Protein AF-A0A529ZC10-F1 (afdb_monomer)

Sequence (78 aa):
ILRDVFTMGARPVAAMNALRFGAPDHPKTRHLVAGVVSGVGGYGNSFGVPTVGGEVNFDARYNGNILVNAFAAGLAKT

Mean predicted aligned error: 2.68 Å

Foldseek 3Di:
DCVVCVVVVFAWAEKEKEKEFEAPPQPCGVVVVVVLVCVCCVVCVVVVHYHPYYDYDYYNVCSPPIDIDMDIDTHHDD

Solvent-accessible surface area (backbone atoms only — not comparable to full-atom values): 4390 Å² total; per-residue (Å²): 90,68,63,61,37,40,74,72,65,15,52,67,66,34,28,33,34,48,37,38,36,15,31,82,83,44,88,61,32,61,58,50,52,52,51,49,54,51,49,54,49,53,51,27,63,73,73,70,31,52,71,78,49,68,50,77,48,69,39,64,89,20,62,87,56,63,45,83,45,74,47,60,45,50,57,59,86,132

Secondary structure (DSSP, 8-state):
-HHHHHHTTPEEEEEEEEEEE--TTSTTHHHHHHHHHHHHHHHHHHHT--EEEEEEEE-GGGSS--EEEEEEEEE---

Structure (mmCIF, N/CA/C/O backbone):
data_AF-A0A529ZC10-F1
#
_entry.id   AF-A0A529ZC10-F1
#
loop_
_atom_site.group_PDB
_atom_site.id
_atom_site.type_symbol
_atom_site.label_atom_id
_atom_site.label_alt_id
_atom_site.label_comp_id
_atom_site.label_asym_id
_atom_site.label_entity_id
_atom_site.label_seq_id
_atom_site.pdbx_PDB_ins_code
_atom_site.Cartn_x
_atom_site.Cartn_y
_atom_site.Cartn_z
_atom_site.occupancy
_atom_site.B_iso_or_equiv
_atom_site.auth_seq_id
_atom_site.auth_comp_id
_atom_site.auth_asym_id
_atom_site.auth_atom_id
_atom_site.pdbx_PDB_model_num
ATOM 1 N N . ILE A 1 1 ? 0.297 7.554 7.877 1.00 91.38 1 ILE A N 1
ATOM 2 C CA . ILE A 1 1 ? -1.064 6.969 7.858 1.00 91.38 1 ILE A CA 1
ATOM 3 C C . ILE A 1 1 ? -1.481 6.282 9.159 1.00 91.38 1 ILE A C 1
ATOM 5 O O . ILE A 1 1 ? -2.420 6.774 9.764 1.00 91.38 1 ILE A O 1
ATOM 9 N N . LEU A 1 2 ? -0.826 5.215 9.660 1.00 92.44 2 LEU A N 1
ATOM 10 C CA . LEU A 1 2 ? -1.283 4.566 10.912 1.00 92.44 2 LEU A CA 1
ATOM 11 C C . LEU A 1 2 ? -1.115 5.486 12.124 1.00 92.44 2 LEU A C 1
ATOM 13 O O . LEU A 1 2 ? -2.007 5.560 12.964 1.00 92.44 2 LEU A O 1
ATOM 17 N N . ARG A 1 3 ? 0.002 6.226 12.179 1.00 95.75 3 ARG A N 1
ATOM 18 C CA . ARG A 1 3 ? 0.207 7.274 13.186 1.00 95.75 3 ARG A CA 1
ATOM 19 C C . ARG A 1 3 ? -0.862 8.352 13.093 1.00 95.75 3 ARG A C 1
ATOM 21 O O . ARG A 1 3 ? -1.426 8.685 14.118 1.00 95.75 3 ARG A O 1
ATOM 28 N N . ASP A 1 4 ? -1.172 8.817 11.888 1.00 96.25 4 ASP A N 1
ATOM 29 C CA . ASP A 1 4 ? -2.153 9.873 11.634 1.00 96.25 4 ASP A CA 1
ATOM 30 C C . ASP A 1 4 ? -3.523 9.487 12.222 1.00 96.25 4 ASP A C 1
ATOM 32 O O . ASP A 1 4 ? -4.122 10.274 12.94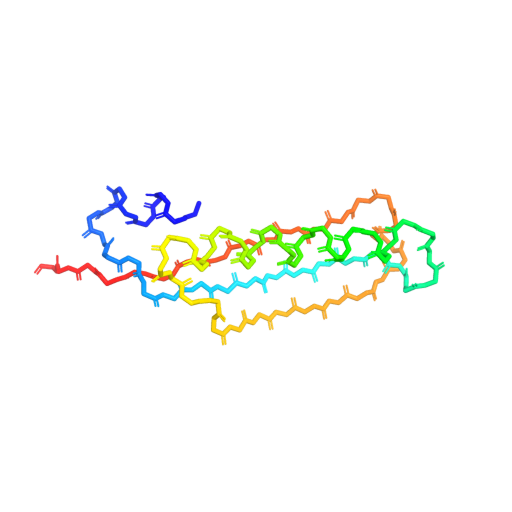2 1.00 96.25 4 ASP A O 1
ATOM 36 N N . VAL A 1 5 ? -3.973 8.241 12.016 1.00 93.88 5 VAL A N 1
ATOM 37 C CA . VAL A 1 5 ? -5.213 7.707 12.614 1.00 93.88 5 VAL A CA 1
ATOM 38 C C . VAL A 1 5 ? -5.109 7.603 14.139 1.00 93.88 5 VAL A C 1
ATOM 40 O O . VAL A 1 5 ? -6.005 8.050 14.853 1.00 93.88 5 VAL A O 1
ATOM 43 N N . PHE A 1 6 ? -4.010 7.042 14.647 1.00 90.62 6 PHE A N 1
ATOM 44 C CA . PHE A 1 6 ? -3.780 6.882 16.084 1.00 90.62 6 PHE A CA 1
ATOM 45 C C . PHE A 1 6 ? -3.769 8.224 16.833 1.00 90.62 6 PHE A C 1
ATOM 47 O O . PHE A 1 6 ? -4.382 8.350 17.891 1.00 90.62 6 PHE A O 1
ATOM 54 N N . THR A 1 7 ? -3.127 9.251 16.272 1.00 94.69 7 THR A N 1
ATOM 55 C CA . THR A 1 7 ? -3.039 10.585 16.881 1.00 94.69 7 THR A CA 1
ATOM 56 C C . THR A 1 7 ? -4.373 11.324 16.911 1.00 94.69 7 THR A C 1
ATOM 58 O O . THR A 1 7 ? -4.530 12.239 17.710 1.00 94.69 7 THR A O 1
ATOM 61 N N . MET A 1 8 ? -5.351 10.905 16.103 1.00 95.12 8 MET A N 1
ATOM 62 C CA . MET A 1 8 ? -6.730 11.405 16.171 1.00 95.12 8 MET A CA 1
ATOM 63 C C . MET A 1 8 ? -7.548 10.751 17.301 1.00 95.12 8 MET A C 1
ATOM 65 O O . MET A 1 8 ? -8.745 10.997 17.407 1.00 95.12 8 MET A O 1
ATOM 69 N N . GLY A 1 9 ? -6.942 9.885 18.127 1.00 94.19 9 GLY A N 1
ATOM 70 C CA . GLY A 1 9 ? -7.638 9.132 19.177 1.00 94.19 9 GLY A CA 1
ATOM 71 C C . GLY A 1 9 ? -8.432 7.929 18.655 1.00 94.19 9 GLY A C 1
ATOM 72 O O . GLY A 1 9 ? -9.176 7.302 19.411 1.00 94.19 9 GLY A O 1
ATOM 73 N N . ALA A 1 10 ? -8.278 7.581 17.374 1.00 96.31 10 ALA A N 1
ATOM 74 C CA . ALA A 1 10 ? -8.906 6.414 16.774 1.00 96.31 10 ALA A CA 1
ATOM 75 C C . ALA A 1 10 ? -7.995 5.184 16.897 1.00 96.31 10 ALA A C 1
ATOM 77 O O . ALA A 1 10 ? -6.792 5.258 16.654 1.00 96.31 10 ALA A O 1
ATOM 78 N N . ARG A 1 11 ? -8.562 4.014 17.208 1.00 96.00 11 ARG A N 1
ATOM 79 C CA . ARG A 1 11 ? -7.832 2.739 17.160 1.00 96.00 11 ARG A CA 1
ATOM 80 C C . ARG A 1 11 ? -7.781 2.246 15.711 1.00 96.00 11 ARG A C 1
ATOM 82 O O . ARG A 1 11 ? -8.851 1.944 15.180 1.00 96.00 11 ARG A O 1
ATOM 89 N N . PRO A 1 12 ? -6.606 2.115 15.069 1.00 96.56 12 PRO A N 1
ATOM 90 C CA . PRO A 1 12 ? -6.519 1.552 13.725 1.00 96.56 12 PRO A CA 1
ATOM 91 C C . PRO A 1 12 ? -7.013 0.100 13.709 1.00 96.56 12 PRO A C 1
ATOM 93 O O . PRO A 1 12 ? -6.680 -0.682 14.601 1.00 96.56 12 PRO A O 1
ATOM 96 N N . VAL A 1 13 ? -7.822 -0.256 12.713 1.00 96.81 13 VAL A N 1
ATOM 97 C CA . VAL A 1 13 ? -8.429 -1.597 12.599 1.00 96.81 13 VAL A CA 1
ATOM 98 C C . VAL A 1 13 ? -8.197 -2.260 11.250 1.00 96.81 13 VAL A C 1
ATOM 100 O O . VAL A 1 13 ? -8.240 -3.483 11.169 1.00 96.81 13 VAL A O 1
ATOM 103 N N . ALA A 1 14 ? -7.940 -1.478 10.205 1.00 97.38 14 ALA A N 1
ATOM 104 C CA . ALA A 1 14 ? -7.695 -1.992 8.868 1.00 97.38 14 ALA A CA 1
ATOM 105 C C . ALA A 1 14 ? -6.800 -1.037 8.077 1.00 97.38 14 ALA A C 1
ATOM 107 O O . ALA A 1 14 ? -6.881 0.185 8.232 1.00 97.38 14 ALA A O 1
ATOM 108 N N . ALA A 1 15 ? -5.980 -1.605 7.200 1.00 97.50 15 ALA A N 1
ATOM 109 C CA . ALA A 1 15 ? -5.206 -0.882 6.206 1.00 97.50 15 ALA A CA 1
ATOM 110 C C . ALA A 1 15 ? -5.570 -1.352 4.791 1.00 97.5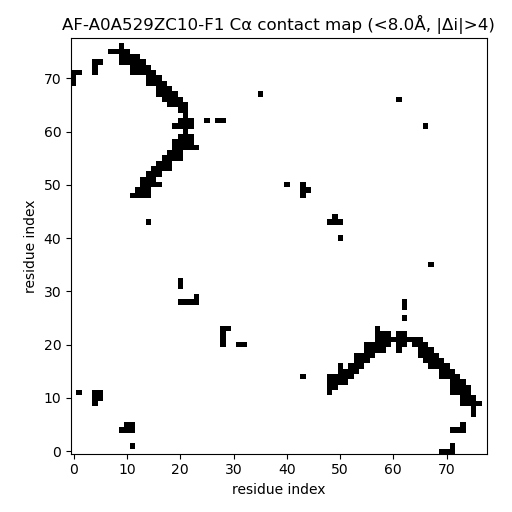0 15 ALA A C 1
ATOM 112 O O . ALA A 1 15 ? -6.026 -2.479 4.592 1.00 97.50 15 ALA A O 1
ATOM 113 N N . MET A 1 16 ? -5.359 -0.488 3.803 1.00 97.81 16 MET A N 1
ATOM 114 C CA . MET A 1 16 ? -5.448 -0.832 2.381 1.00 97.81 16 MET A CA 1
ATOM 115 C C . MET A 1 16 ? -4.359 -0.104 1.594 1.00 97.81 16 MET A C 1
ATOM 117 O O . MET A 1 16 ? -3.762 0.851 2.092 1.00 97.81 16 MET A O 1
ATOM 121 N N . ASN A 1 17 ? -4.107 -0.521 0.356 1.00 97.38 17 ASN A N 1
ATOM 122 C CA . ASN A 1 17 ? -3.119 0.129 -0.506 1.00 97.38 17 ASN A CA 1
ATOM 123 C C . ASN A 1 17 ? -3.618 0.346 -1.936 1.00 97.38 17 ASN A C 1
ATOM 125 O O . ASN A 1 17 ? -4.303 -0.503 -2.497 1.00 97.38 17 ASN A O 1
ATOM 129 N N . ALA A 1 18 ? -3.198 1.449 -2.548 1.00 97.94 18 ALA A N 1
ATOM 130 C CA . ALA A 1 18 ? -3.366 1.7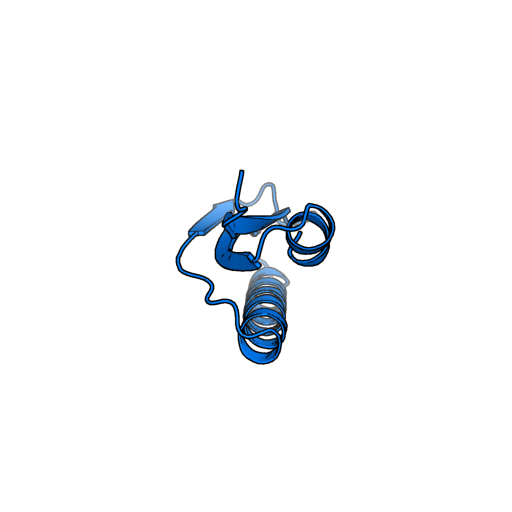09 -3.972 1.00 97.94 18 ALA A CA 1
ATOM 131 C C . ALA A 1 18 ? -1.985 1.816 -4.623 1.00 97.94 18 ALA A C 1
ATOM 133 O O . ALA A 1 18 ? -1.253 2.784 -4.404 1.00 97.94 18 ALA A O 1
ATOM 134 N N . LEU A 1 19 ? -1.607 0.778 -5.372 1.00 98.44 19 LEU A N 1
ATOM 135 C CA . LEU A 1 19 ? -0.257 0.604 -5.899 1.00 98.44 19 LEU A CA 1
ATOM 136 C C . LEU A 1 19 ? -0.247 0.724 -7.423 1.00 98.44 19 LEU A C 1
ATOM 138 O O . LEU A 1 19 ? -1.004 0.041 -8.117 1.00 98.44 19 LEU A O 1
ATOM 142 N N . ARG A 1 20 ? 0.638 1.569 -7.953 1.00 98.44 20 ARG A N 1
ATOM 143 C CA . ARG A 1 20 ? 0.864 1.722 -9.396 1.00 98.44 20 ARG A CA 1
ATOM 144 C C . ARG A 1 20 ? 2.333 1.471 -9.698 1.00 98.44 20 ARG A C 1
ATOM 146 O O . ARG A 1 20 ? 3.197 2.192 -9.201 1.00 98.44 20 ARG A O 1
ATOM 153 N N . PHE A 1 21 ? 2.604 0.450 -10.501 1.00 98.62 21 PHE A N 1
ATOM 154 C CA . PHE A 1 21 ? 3.952 0.053 -10.895 1.00 98.62 21 PHE A CA 1
ATOM 155 C C . PHE A 1 21 ? 4.152 0.192 -12.404 1.00 98.62 21 PHE A C 1
ATOM 157 O O . PHE A 1 21 ? 3.189 0.309 -13.164 1.00 98.62 21 PHE A O 1
ATOM 164 N N . GLY A 1 22 ? 5.421 0.179 -12.817 1.00 98.12 22 GLY A N 1
ATOM 165 C CA . GLY A 1 22 ? 5.819 0.148 -14.221 1.00 98.12 22 GLY A CA 1
ATOM 166 C C . GLY A 1 22 ? 5.343 -1.105 -14.959 1.00 98.12 22 GLY A C 1
ATOM 167 O O . GLY A 1 22 ? 4.695 -1.980 -14.389 1.00 98.12 22 GLY A O 1
ATOM 168 N N . ALA A 1 23 ? 5.704 -1.222 -16.231 1.00 98.12 23 ALA A N 1
ATOM 169 C CA . ALA A 1 23 ? 5.441 -2.411 -17.027 1.00 98.12 23 ALA A CA 1
ATOM 170 C C . ALA A 1 23 ? 6.044 -3.669 -16.353 1.00 98.12 23 ALA A C 1
ATOM 172 O O . ALA A 1 23 ? 7.135 -3.577 -15.773 1.00 98.12 23 ALA A O 1
ATOM 173 N N . PRO A 1 24 ? 5.366 -4.834 -16.383 1.00 96.81 24 PRO A N 1
ATOM 174 C CA . PRO A 1 24 ? 5.827 -6.038 -15.681 1.00 96.81 24 PRO A CA 1
ATOM 175 C C . PRO A 1 24 ? 7.208 -6.555 -16.117 1.00 96.81 24 PRO A C 1
ATOM 177 O O . PRO A 1 24 ? 7.917 -7.159 -15.315 1.00 96.81 24 PRO A O 1
ATOM 180 N N . ASP A 1 25 ? 7.584 -6.311 -17.371 1.00 97.12 25 ASP A N 1
ATOM 181 C CA . ASP A 1 25 ? 8.855 -6.683 -18.001 1.00 97.12 25 ASP A CA 1
ATOM 182 C C . ASP A 1 25 ? 9.990 -5.678 -17.740 1.00 97.12 25 ASP A C 1
ATOM 184 O O . ASP A 1 25 ? 11.164 -5.998 -17.929 1.00 97.12 25 ASP A O 1
ATOM 188 N N . HIS A 1 26 ? 9.672 -4.470 -17.267 1.00 98.00 26 HIS A N 1
ATOM 189 C CA . HIS A 1 26 ? 10.679 -3.462 -16.974 1.00 98.00 26 HIS A CA 1
ATOM 190 C C . HIS A 1 26 ? 11.598 -3.937 -15.827 1.00 98.00 26 HIS A C 1
ATOM 192 O O . HIS A 1 26 ? 11.112 -4.350 -14.767 1.00 98.00 26 HIS A O 1
ATOM 198 N N . PRO A 1 27 ? 12.936 -3.830 -15.969 1.00 97.69 27 PRO A N 1
ATOM 199 C CA . PRO A 1 27 ? 13.903 -4.499 -15.090 1.00 97.69 27 PRO A 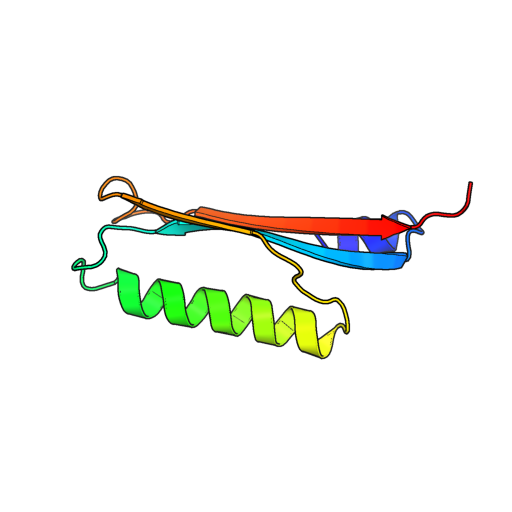CA 1
ATOM 200 C C . PRO A 1 27 ? 13.783 -4.108 -13.611 1.00 97.69 27 PRO A C 1
ATOM 202 O O . PRO A 1 27 ? 14.116 -4.895 -12.726 1.00 97.69 27 PRO A O 1
ATOM 205 N N . LYS A 1 28 ? 13.279 -2.902 -13.319 1.00 97.19 28 LYS A N 1
ATOM 206 C CA . LYS A 1 28 ? 13.076 -2.425 -11.941 1.00 97.19 28 LYS A CA 1
ATOM 207 C C . LYS A 1 28 ? 11.765 -2.906 -11.313 1.00 97.19 28 LYS A C 1
ATOM 209 O O . LYS A 1 28 ? 11.685 -2.985 -10.089 1.00 97.19 28 LYS A O 1
ATOM 214 N N . THR A 1 29 ? 10.742 -3.220 -12.109 1.00 98.00 29 THR A N 1
ATOM 215 C CA . THR A 1 29 ? 9.367 -3.416 -11.618 1.00 98.00 29 THR A CA 1
ATOM 216 C C . THR A 1 29 ? 9.285 -4.552 -10.609 1.00 98.00 29 THR A C 1
ATOM 218 O O . THR A 1 29 ? 8.755 -4.364 -9.518 1.00 98.00 29 THR A O 1
ATOM 221 N N . ARG A 1 30 ? 9.882 -5.710 -10.913 1.00 97.69 30 ARG A N 1
ATOM 222 C CA . ARG A 1 30 ? 9.845 -6.877 -10.020 1.00 97.69 30 ARG A CA 1
ATOM 223 C C . ARG A 1 30 ? 10.484 -6.601 -8.655 1.00 97.69 30 ARG A C 1
ATOM 225 O O . ARG A 1 30 ? 9.933 -7.005 -7.634 1.00 97.69 30 ARG A O 1
ATOM 232 N N . HIS A 1 31 ? 11.618 -5.900 -8.638 1.00 98.00 31 HIS A N 1
ATOM 233 C CA . HIS A 1 31 ? 12.294 -5.515 -7.398 1.00 98.00 31 HIS A CA 1
ATOM 234 C C . HIS A 1 31 ? 11.439 -4.543 -6.572 1.00 98.00 31 HIS A C 1
ATOM 236 O O . HIS A 1 31 ? 11.270 -4.740 -5.370 1.00 98.00 31 HIS A O 1
ATOM 242 N N . LEU A 1 32 ? 10.850 -3.536 -7.224 1.00 98.31 32 LEU A N 1
ATOM 243 C CA . LEU A 1 32 ? 10.008 -2.536 -6.566 1.00 98.31 32 LEU A CA 1
ATOM 244 C C . LEU A 1 32 ? 8.732 -3.146 -5.976 1.00 98.31 32 LEU A C 1
ATOM 246 O O . LEU A 1 32 ? 8.395 -2.855 -4.832 1.00 98.31 32 LEU A O 1
ATOM 250 N N . VAL A 1 33 ? 8.056 -4.032 -6.714 1.00 98.31 33 VAL A N 1
ATOM 251 C CA . VAL A 1 33 ? 6.873 -4.754 -6.217 1.00 98.31 33 VAL A CA 1
ATOM 252 C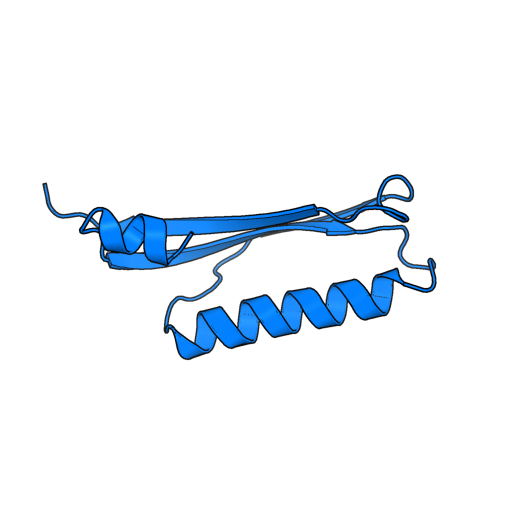 C . VAL A 1 33 ? 7.225 -5.564 -4.969 1.00 98.31 33 VAL A C 1
ATOM 254 O O . VAL A 1 33 ?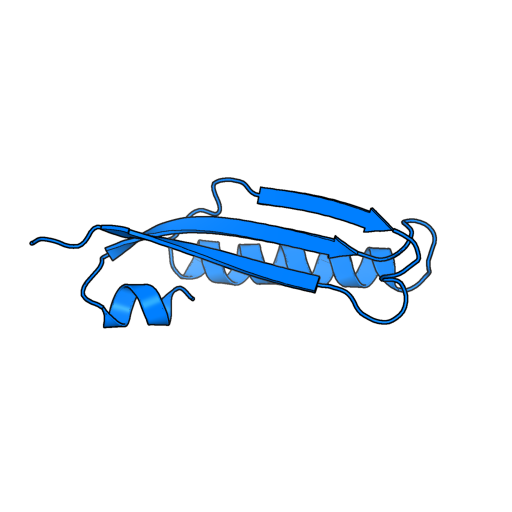 6.554 -5.432 -3.947 1.00 98.31 33 VAL A O 1
ATOM 257 N N . ALA A 1 34 ? 8.298 -6.359 -5.024 1.00 98.31 34 ALA A N 1
ATOM 258 C CA . ALA A 1 34 ? 8.725 -7.183 -3.895 1.00 98.31 34 ALA A CA 1
ATOM 259 C C . ALA A 1 34 ? 9.072 -6.334 -2.660 1.00 98.31 34 ALA A C 1
ATOM 261 O O . ALA A 1 34 ? 8.627 -6.646 -1.554 1.00 98.31 34 ALA A O 1
ATOM 262 N N . GLY A 1 35 ? 9.810 -5.236 -2.849 1.00 98.38 35 GLY A N 1
ATOM 263 C CA . GLY A 1 35 ? 10.181 -4.324 -1.768 1.00 98.38 35 GLY A CA 1
ATOM 264 C C . GLY A 1 35 ? 8.972 -3.656 -1.113 1.00 98.38 35 GLY A C 1
ATOM 265 O O . GLY A 1 35 ? 8.862 -3.648 0.112 1.00 98.38 35 GLY A O 1
ATOM 266 N N . VAL A 1 36 ? 8.027 -3.150 -1.913 1.00 98.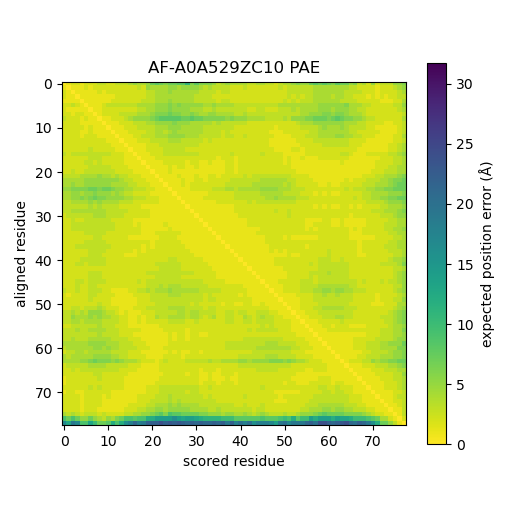19 36 VAL A N 1
ATOM 267 C CA . VAL A 1 36 ? 6.815 -2.494 -1.400 1.00 98.19 36 VAL A CA 1
ATOM 268 C C . VAL A 1 36 ? 5.937 -3.478 -0.633 1.00 98.19 36 VAL A C 1
ATOM 270 O O . VAL A 1 36 ? 5.538 -3.179 0.490 1.00 98.19 36 VAL A O 1
ATOM 273 N N . VAL A 1 37 ? 5.666 -4.662 -1.189 1.00 97.50 37 VAL A N 1
ATOM 274 C CA . VAL A 1 37 ? 4.824 -5.670 -0.523 1.00 97.50 37 VAL A CA 1
ATOM 275 C C . VAL A 1 37 ? 5.475 -6.153 0.775 1.00 97.50 37 VAL A C 1
ATOM 277 O O . VAL A 1 37 ? 4.799 -6.233 1.801 1.00 97.50 37 VAL A O 1
ATOM 280 N N . SER A 1 38 ? 6.791 -6.393 0.769 1.00 98.25 38 SER A N 1
ATOM 281 C CA . SER A 1 38 ? 7.532 -6.751 1.982 1.00 98.25 38 SER A CA 1
ATOM 282 C C . SER A 1 38 ? 7.487 -5.642 3.035 1.00 98.25 38 SER A C 1
ATOM 284 O O . SER A 1 38 ? 7.361 -5.940 4.219 1.00 98.25 38 SER A O 1
ATOM 286 N N . GLY A 1 39 ? 7.586 -4.373 2.632 1.00 97.69 39 GLY A N 1
ATOM 287 C CA . GLY A 1 39 ? 7.523 -3.234 3.549 1.00 97.69 39 GLY A CA 1
ATOM 288 C C . GLY A 1 39 ? 6.136 -3.045 4.165 1.00 97.69 39 GLY A C 1
ATOM 289 O O . GLY A 1 39 ? 6.014 -2.919 5.384 1.00 97.69 39 GLY A O 1
ATOM 290 N N . VAL A 1 40 ? 5.085 -3.083 3.336 1.00 97.06 40 VAL A N 1
ATOM 291 C CA . VAL A 1 40 ? 3.686 -2.988 3.787 1.00 97.06 40 VAL A CA 1
ATOM 292 C C . VAL A 1 40 ? 3.360 -4.135 4.742 1.00 97.06 40 VAL A C 1
ATOM 294 O O . VAL A 1 40 ? 2.867 -3.887 5.841 1.00 97.06 40 VAL A O 1
ATOM 297 N N . GLY A 1 41 ? 3.691 -5.373 4.361 1.00 96.38 41 GLY A N 1
ATOM 298 C CA . GLY A 1 41 ? 3.476 -6.551 5.199 1.00 96.38 41 GLY A CA 1
ATOM 299 C C . GLY A 1 41 ? 4.290 -6.509 6.491 1.00 96.38 41 GLY A C 1
ATOM 300 O O . GLY A 1 41 ? 3.742 -6.733 7.565 1.00 96.38 41 GLY A O 1
ATOM 301 N N . GLY A 1 42 ? 5.576 -6.157 6.421 1.00 97.62 42 GLY A N 1
ATOM 302 C CA . GLY A 1 42 ? 6.448 -6.075 7.593 1.00 97.62 42 GLY A CA 1
ATOM 303 C C . GLY A 1 42 ? 5.939 -5.081 8.635 1.00 97.62 42 GLY A C 1
ATOM 304 O O . GLY A 1 42 ? 5.845 -5.418 9.816 1.00 97.62 42 GLY A O 1
ATOM 305 N N . TYR A 1 43 ? 5.554 -3.876 8.206 1.00 96.75 43 TYR A N 1
ATOM 306 C CA . TYR A 1 43 ? 5.044 -2.859 9.123 1.00 96.75 43 TYR A CA 1
ATOM 307 C C . TYR A 1 43 ? 3.630 -3.177 9.625 1.00 96.75 43 TYR A C 1
ATOM 309 O O . TYR A 1 43 ? 3.398 -3.124 10.830 1.00 96.75 43 TYR A O 1
ATOM 317 N N . GLY A 1 44 ? 2.702 -3.549 8.735 1.00 96.00 44 GLY A N 1
ATOM 318 C CA . GLY A 1 44 ? 1.319 -3.876 9.101 1.00 96.00 44 GLY A CA 1
ATOM 319 C C . GLY A 1 44 ? 1.228 -5.048 10.079 1.00 96.00 44 GLY A C 1
ATOM 320 O O . GLY A 1 44 ? 0.572 -4.935 11.115 1.00 96.00 44 GLY A O 1
ATOM 321 N N . ASN A 1 45 ? 1.968 -6.132 9.812 1.00 96.56 45 ASN A N 1
ATOM 322 C CA . ASN A 1 45 ? 1.998 -7.310 10.682 1.00 96.56 45 ASN A CA 1
ATOM 323 C C . ASN A 1 45 ? 2.617 -6.992 12.048 1.00 96.56 45 ASN A C 1
ATOM 325 O O . ASN A 1 45 ? 2.082 -7.416 13.067 1.00 96.56 45 ASN A O 1
ATOM 329 N N . SER A 1 46 ? 3.706 -6.216 12.081 1.00 97.00 46 SER A N 1
ATOM 330 C CA . SER A 1 46 ? 4.369 -5.845 13.341 1.00 97.00 46 SER A CA 1
ATOM 331 C C . SER A 1 46 ? 3.539 -4.867 14.174 1.00 97.00 46 SER A C 1
ATOM 333 O O . SER A 1 46 ? 3.521 -4.958 15.397 1.00 97.00 46 SER A O 1
ATOM 335 N N . PHE A 1 47 ? 2.844 -3.928 13.527 1.00 95.19 47 PHE A N 1
ATOM 336 C CA . PHE A 1 47 ? 1.956 -2.980 14.203 1.00 95.19 47 PHE A CA 1
ATOM 337 C C . PHE A 1 47 ? 0.632 -3.634 14.643 1.00 95.19 47 PHE A C 1
ATOM 339 O O . PHE A 1 47 ? -0.059 -3.104 15.509 1.00 95.19 47 PHE A O 1
ATOM 346 N N . GLY A 1 48 ? 0.270 -4.785 14.064 1.00 96.31 48 GLY A N 1
ATOM 347 C CA . GLY A 1 48 ? -0.955 -5.518 14.386 1.00 96.31 48 GLY A CA 1
ATOM 348 C C . GLY A 1 48 ? -2.204 -4.987 13.677 1.00 96.31 48 GLY A C 1
ATOM 349 O O . GLY A 1 48 ? -3.310 -5.129 14.196 1.00 96.31 48 GLY A O 1
ATOM 350 N N . VAL A 1 49 ? -2.046 -4.362 12.504 1.00 97.12 49 VAL A N 1
ATOM 351 C CA . VAL A 1 49 ? -3.165 -3.862 11.688 1.00 97.12 49 VAL A CA 1
ATOM 352 C C . VAL A 1 49 ? -3.170 -4.593 10.346 1.00 97.12 49 VAL A C 1
ATOM 354 O O . VAL A 1 49 ? -2.221 -4.440 9.574 1.00 97.12 49 VAL A O 1
ATOM 357 N N . PRO A 1 50 ? -4.219 -5.376 10.039 1.00 97.31 50 PRO A N 1
ATOM 358 C CA . PRO A 1 50 ? -4.263 -6.155 8.813 1.00 97.31 50 PRO A CA 1
ATOM 359 C C . PRO A 1 50 ? -4.466 -5.252 7.594 1.00 97.31 50 PRO A C 1
ATOM 361 O O . PRO A 1 50 ? -5.346 -4.386 7.581 1.00 97.31 50 PRO A O 1
ATOM 364 N N . THR A 1 51 ? -3.697 -5.503 6.534 1.00 97.56 51 THR A N 1
ATOM 365 C CA . THR A 1 51 ? -4.018 -4.987 5.201 1.00 97.56 51 THR A CA 1
ATOM 366 C C . THR A 1 51 ? -5.122 -5.856 4.607 1.00 97.56 51 THR A C 1
ATOM 368 O O . THR A 1 51 ? -4.871 -6.985 4.193 1.00 97.56 51 THR A O 1
ATOM 371 N N . VAL A 1 52 ? -6.353 -5.347 4.599 1.00 97.44 52 VAL A N 1
ATOM 372 C CA . VAL A 1 52 ? -7.558 -6.120 4.240 1.00 97.44 52 VAL A CA 1
ATOM 373 C C . VAL A 1 52 ? -7.865 -6.113 2.744 1.00 97.44 52 VAL A C 1
ATOM 375 O O . VAL A 1 52 ? -8.720 -6.862 2.283 1.00 97.44 52 VAL A O 1
ATOM 378 N N . GLY A 1 53 ? -7.182 -5.268 1.974 1.00 96.56 53 GLY A N 1
ATOM 379 C CA . GLY A 1 53 ? -7.370 -5.189 0.534 1.00 96.56 53 GLY A CA 1
ATOM 380 C C . GLY A 1 53 ? -6.589 -4.050 -0.102 1.00 96.56 53 GLY A C 1
ATOM 381 O O . GLY A 1 53 ? -5.756 -3.398 0.527 1.00 96.56 53 GLY A O 1
ATOM 382 N N . GLY A 1 54 ? -6.878 -3.801 -1.371 1.00 96.50 54 GLY A N 1
ATOM 383 C CA . GLY A 1 54 ? -6.230 -2.751 -2.134 1.00 96.50 54 GLY A CA 1
ATOM 384 C C . GLY A 1 54 ? -6.401 -2.940 -3.631 1.00 96.50 54 GLY A C 1
ATOM 385 O O . GLY A 1 54 ? -7.105 -3.838 -4.085 1.00 96.50 54 GLY A O 1
ATOM 386 N N . GLU A 1 55 ? -5.712 -2.101 -4.388 1.00 97.94 55 GLU A N 1
ATOM 387 C CA . GLU A 1 55 ? -5.611 -2.199 -5.837 1.00 97.94 55 GLU A CA 1
ATOM 388 C C . GLU A 1 55 ? -4.146 -2.209 -6.276 1.00 97.94 55 GLU A C 1
ATOM 390 O O . GLU A 1 55 ? -3.274 -1.595 -5.650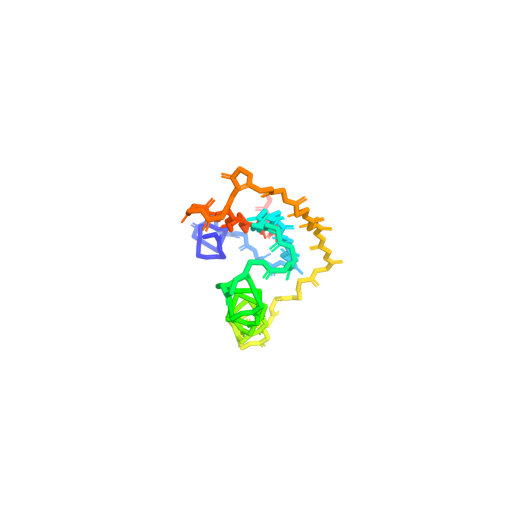 1.00 97.94 55 GLU A O 1
ATOM 395 N N . VAL A 1 56 ? -3.889 -2.895 -7.387 1.00 98.06 56 VAL A N 1
ATOM 396 C CA . VAL A 1 56 ? -2.594 -2.902 -8.062 1.00 98.06 56 VAL A CA 1
ATOM 397 C C . VAL A 1 56 ? -2.810 -2.736 -9.556 1.00 98.06 56 VAL A C 1
ATOM 399 O O . VAL A 1 56 ? -3.665 -3.395 -10.141 1.00 98.06 56 VAL A O 1
ATOM 402 N N . ASN A 1 57 ? -2.056 -1.835 -10.178 1.00 98.12 57 ASN A N 1
ATOM 403 C CA . ASN A 1 57 ? -2.086 -1.649 -11.625 1.00 98.12 57 ASN A CA 1
ATOM 404 C C . ASN A 1 57 ? -0.671 -1.472 -12.172 1.00 98.12 57 ASN A C 1
ATOM 406 O O . ASN A 1 57 ? 0.193 -0.890 -11.511 1.00 98.12 57 ASN A O 1
ATOM 410 N N . PHE A 1 58 ? -0.472 -1.946 -13.398 1.00 98.38 58 PHE A N 1
ATOM 411 C CA . PHE A 1 58 ? 0.799 -1.898 -14.110 1.00 98.38 58 PHE A CA 1
ATOM 412 C C . PHE A 1 58 ? 0.624 -1.094 -15.392 1.00 98.38 58 PHE A C 1
ATOM 414 O O . PHE A 1 58 ? -0.276 -1.376 -16.179 1.00 98.38 58 PHE A O 1
ATOM 421 N N . ASP A 1 59 ? 1.472 -0.092 -15.595 1.00 98.06 59 ASP A N 1
ATOM 422 C CA . ASP A 1 59 ? 1.467 0.732 -16.802 1.00 98.06 59 ASP A CA 1
ATOM 423 C C . ASP A 1 59 ? 2.869 1.311 -17.030 1.00 98.06 59 ASP A C 1
ATOM 425 O O . ASP A 1 59 ? 3.535 1.747 -16.087 1.00 98.06 59 ASP A O 1
ATOM 429 N N . ALA A 1 60 ? 3.327 1.333 -18.283 1.00 97.94 60 ALA A N 1
ATOM 430 C CA . ALA A 1 60 ? 4.663 1.806 -18.642 1.00 97.94 60 ALA A CA 1
ATOM 431 C C . ALA A 1 60 ? 4.938 3.258 -18.205 1.00 97.94 60 ALA A C 1
ATOM 433 O O . ALA A 1 60 ? 6.094 3.611 -17.958 1.00 97.94 60 ALA A O 1
ATOM 434 N N . ARG A 1 61 ? 3.899 4.090 -18.022 1.00 97.69 61 ARG A N 1
ATOM 435 C CA . ARG A 1 61 ? 4.032 5.465 -17.505 1.00 97.69 61 ARG A CA 1
ATOM 436 C C . ARG A 1 61 ? 4.675 5.529 -16.114 1.00 97.69 61 ARG A C 1
ATOM 438 O O . ARG A 1 61 ? 5.248 6.552 -15.752 1.00 97.69 61 ARG A O 1
ATOM 445 N N . TYR A 1 62 ? 4.613 4.437 -15.350 1.00 98.06 62 TYR A N 1
ATOM 446 C CA . TYR A 1 62 ? 5.181 4.332 -14.005 1.00 98.06 62 TYR A CA 1
ATOM 447 C C . TYR A 1 62 ? 6.564 3.650 -13.975 1.00 98.06 62 TYR A C 1
ATOM 449 O O . TYR A 1 62 ? 7.074 3.346 -12.899 1.00 98.06 62 TYR A O 1
ATOM 457 N N . ASN A 1 63 ? 7.210 3.417 -15.129 1.00 97.44 63 ASN A N 1
ATOM 458 C CA . ASN A 1 63 ? 8.562 2.831 -15.194 1.00 97.44 63 ASN A CA 1
ATOM 459 C C . ASN A 1 63 ? 9.620 3.678 -14.469 1.00 97.44 63 ASN A C 1
ATOM 461 O O . ASN A 1 63 ? 10.569 3.136 -13.897 1.00 97.44 63 ASN A O 1
ATOM 465 N N . GLY A 1 64 ? 9.465 5.005 -14.516 1.00 96.06 64 GLY A N 1
ATOM 466 C CA . GLY A 1 64 ? 10.333 5.946 -13.809 1.00 96.06 64 GLY A CA 1
ATOM 467 C C . GLY A 1 64 ? 9.895 6.171 -12.364 1.00 96.06 64 GLY A C 1
ATOM 468 O O . GLY A 1 64 ? 10.706 6.043 -11.451 1.00 96.06 64 GLY A O 1
ATOM 469 N N . ASN A 1 65 ? 8.608 6.470 -12.168 1.00 97.69 65 ASN A N 1
ATOM 470 C CA . ASN A 1 65 ? 8.040 6.843 -10.876 1.00 97.69 65 ASN A CA 1
ATOM 471 C C . ASN A 1 65 ? 6.844 5.948 -10.552 1.00 97.69 65 ASN A C 1
ATOM 473 O O . ASN A 1 65 ? 5.809 6.037 -11.208 1.00 97.69 65 ASN A O 1
ATOM 477 N N . ILE A 1 66 ? 6.982 5.112 -9.527 1.00 98.06 66 ILE A N 1
ATOM 478 C CA . ILE A 1 66 ? 5.876 4.305 -9.002 1.00 98.06 66 ILE A CA 1
ATOM 479 C C . ILE A 1 66 ? 5.022 5.128 -8.034 1.00 98.06 66 ILE A C 1
ATOM 481 O O . ILE A 1 66 ? 5.504 6.102 -7.454 1.00 98.06 66 ILE A O 1
ATOM 485 N N . LEU A 1 67 ? 3.777 4.706 -7.810 1.00 98.38 67 LEU A N 1
ATOM 486 C CA . LEU A 1 67 ? 2.908 5.280 -6.779 1.00 98.38 67 LEU A CA 1
ATOM 487 C C . LEU A 1 67 ? 2.607 4.231 -5.709 1.00 98.38 67 LEU A C 1
ATOM 489 O O . LEU A 1 67 ? 2.177 3.119 -6.022 1.00 98.38 67 LEU A O 1
ATOM 493 N N . VAL A 1 68 ? 2.824 4.601 -4.447 1.00 98.12 68 VAL A N 1
ATOM 494 C CA . VAL A 1 68 ? 2.618 3.739 -3.278 1.00 98.12 68 VAL A CA 1
ATOM 495 C C . VAL A 1 68 ? 1.748 4.489 -2.279 1.00 98.12 68 VAL A C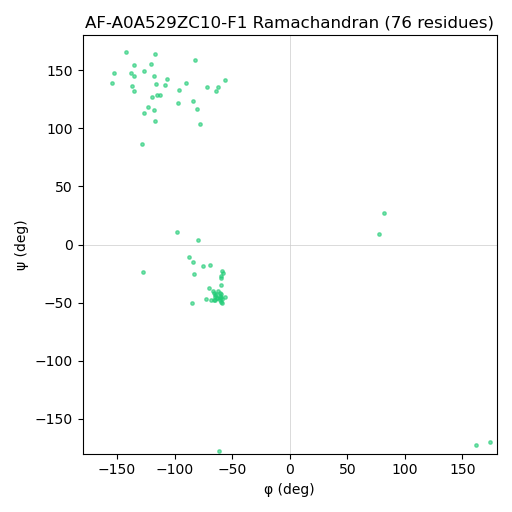 1
ATOM 497 O O . VAL A 1 68 ? 2.246 5.167 -1.382 1.00 98.12 68 VAL A O 1
ATOM 500 N N . ASN A 1 69 ? 0.432 4.376 -2.446 1.00 98.00 69 ASN A N 1
ATOM 501 C CA . ASN A 1 69 ? -0.521 5.005 -1.543 1.00 98.00 69 ASN A CA 1
ATOM 502 C C . ASN A 1 69 ? -0.978 3.995 -0.492 1.00 98.00 69 ASN A C 1
ATOM 504 O O . ASN A 1 69 ? -1.356 2.869 -0.820 1.00 98.00 69 ASN A O 1
ATOM 508 N N . ALA A 1 70 ? -0.980 4.419 0.768 1.00 96.62 70 ALA A N 1
ATOM 509 C CA . ALA A 1 70 ? -1.458 3.633 1.893 1.00 96.62 70 ALA A CA 1
ATOM 510 C C . ALA A 1 70 ? -2.671 4.318 2.529 1.00 96.62 70 ALA A C 1
ATOM 512 O O . ALA A 1 70 ? -2.693 5.534 2.707 1.00 96.62 70 ALA A O 1
ATOM 513 N N . PHE A 1 71 ? -3.668 3.524 2.888 1.00 97.38 71 PHE A N 1
ATOM 514 C CA . PHE A 1 71 ? -4.888 3.935 3.564 1.00 97.38 71 PHE A CA 1
ATOM 515 C C . PHE A 1 71 ? -4.964 3.242 4.924 1.00 97.38 71 PHE A C 1
ATOM 517 O O . PHE A 1 71 ? -4.552 2.089 5.060 1.00 97.38 71 PHE A O 1
ATOM 524 N N . ALA A 1 72 ? -5.516 3.932 5.920 1.00 97.25 72 ALA A N 1
ATOM 525 C CA . ALA A 1 72 ? -5.834 3.345 7.212 1.00 97.25 72 ALA A CA 1
ATOM 526 C C . ALA A 1 72 ? -7.201 3.810 7.700 1.00 97.25 72 ALA A C 1
ATOM 528 O O . ALA A 1 72 ? -7.515 4.997 7.656 1.00 97.25 72 ALA A O 1
ATOM 529 N N . ALA A 1 73 ? -7.969 2.857 8.216 1.00 96.69 73 ALA A N 1
ATOM 530 C CA . ALA A 1 73 ? -9.226 3.092 8.902 1.00 96.69 73 ALA A CA 1
ATOM 531 C C . ALA A 1 73 ? -9.053 2.825 10.399 1.00 96.69 73 ALA A C 1
ATOM 533 O O . ALA A 1 73 ? -8.442 1.829 10.804 1.00 96.69 73 ALA A O 1
ATOM 534 N N . GLY A 1 74 ? -9.622 3.703 11.221 1.00 96.50 74 GLY A N 1
ATOM 535 C CA . GLY A 1 74 ? -9.662 3.540 12.667 1.00 96.50 74 GLY A CA 1
ATOM 536 C C . GLY A 1 74 ? -11.031 3.861 13.244 1.00 96.50 74 GLY A C 1
ATOM 537 O O . GLY A 1 74 ? -11.801 4.618 12.662 1.00 96.50 74 GLY A O 1
ATOM 538 N N . LEU A 1 75 ? -11.319 3.270 14.400 1.00 96.75 75 LEU A N 1
ATOM 539 C CA . LEU A 1 75 ? -12.537 3.517 15.164 1.00 96.75 75 LEU A CA 1
ATOM 540 C C . LEU A 1 75 ? -12.244 4.552 16.250 1.00 96.75 75 LEU A C 1
ATOM 542 O O . LEU A 1 75 ? -11.385 4.311 17.099 1.00 96.75 75 LEU A O 1
ATOM 546 N N . ALA A 1 76 ? -12.966 5.668 16.242 1.00 95.25 76 ALA A N 1
ATOM 547 C CA . ALA A 1 76 ? -12.961 6.651 17.320 1.00 95.25 76 ALA A CA 1
ATOM 548 C C . ALA A 1 76 ? -14.275 6.556 18.101 1.00 95.25 76 ALA A C 1
ATOM 550 O O . ALA A 1 76 ? -15.331 6.324 17.511 1.00 95.25 76 ALA A O 1
ATOM 551 N N . LYS A 1 77 ? -14.214 6.729 19.423 1.00 87.31 77 LYS A N 1
ATOM 552 C CA . LYS A 1 77 ? -15.419 6.962 20.222 1.00 87.31 77 LYS A CA 1
ATOM 553 C C . LYS A 1 77 ? -15.733 8.453 20.154 1.00 87.31 77 LYS A C 1
ATOM 555 O O . LYS A 1 77 ? -14.859 9.258 20.464 1.00 87.31 77 LYS A O 1
ATOM 560 N N . THR A 1 78 ? -16.939 8.779 19.708 1.00 70.06 78 THR A N 1
ATOM 561 C CA . THR A 1 78 ? -17.551 10.105 19.862 1.00 70.06 78 THR A CA 1
ATOM 562 C C . THR A 1 78 ? -17.997 10.326 21.292 1.00 70.06 78 THR A C 1
ATOM 564 O O . THR A 1 78 ? -18.533 9.349 21.868 1.00 70.06 78 THR A O 1
#

Nearest PDB structures (foldseek):
  3viu-assembly1_A  TM=9.870E-01  e=1.121E-05  Thermus thermophilus HB8
  2zod-assembly1_A  TM=8.197E-01  e=2.785E-02  Aquifex aeolicus
  2yye-assembly1_B  TM=8.433E-01  e=8.756E-02  Aquifex aeolicus VF5
  1nvm-assembly1_B  TM=4.515E-01  e=1.699E+00  Pseudomonas sp. CF600

Radius of gyration: 14.42 Å; Cα contacts (8 Å, |Δi|>4): 131; chains: 1; bounding box: 32×19×39 Å

pLDDT: mean 96.52, std 3.54, range [70.06, 98.62]